Protein AF-A0AAE3KEV1-F1 (afdb_monomer_lite)

pLDDT: mean 83.63, std 16.09, range [36.66, 96.31]

Foldseek 3Di:
DQFDDQDDPVDDGDPRNVLNAPPNVFPDWDQDPNKIKGHHQYDVVNQVVVCVVDPQWDWDQEPNMIITHHPDDVVVPRDDDPDDDDD

Organism: NCBI:txid334858

Radius of gyration: 13.8 Å; chains: 1; bounding box: 38×34×29 Å

Structure (mmCIF, N/CA/C/O backbone):
data_AF-A0AAE3KEV1-F1
#
_entry.id   AF-A0AAE3KEV1-F1
#
loop_
_atom_site.group_PDB
_atom_site.id
_atom_site.type_symbol
_atom_site.label_atom_id
_atom_site.label_alt_id
_atom_site.label_comp_id
_atom_site.label_asym_id
_atom_site.label_entity_id
_atom_site.label_seq_id
_atom_site.pdbx_PDB_ins_code
_atom_site.Cartn_x
_atom_site.Cartn_y
_atom_site.Cartn_z
_atom_site.occupancy
_atom_site.B_iso_or_equiv
_atom_site.auth_seq_id
_atom_site.auth_comp_id
_atom_site.auth_asym_id
_atom_site.auth_atom_id
_atom_site.pdbx_PDB_model_num
ATOM 1 N N . MET A 1 1 ? -3.698 -2.888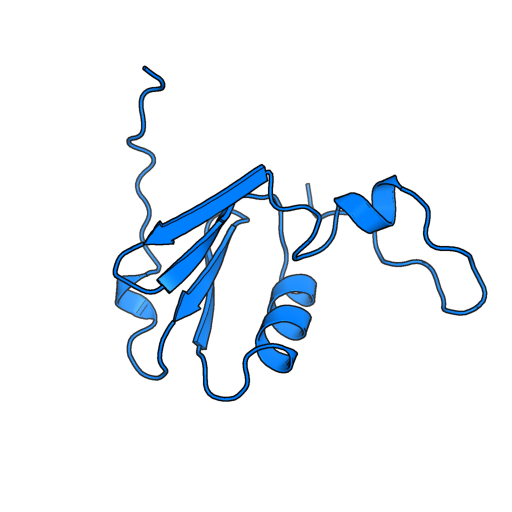 -15.012 1.00 50.22 1 MET A N 1
ATOM 2 C CA . MET A 1 1 ? -2.844 -4.038 -15.377 1.00 50.22 1 MET A CA 1
ATOM 3 C C . MET A 1 1 ? -1.912 -4.238 -14.201 1.00 50.22 1 MET A C 1
ATOM 5 O O . MET A 1 1 ? -1.145 -3.329 -13.938 1.00 50.22 1 MET A O 1
ATOM 9 N N . SER A 1 2 ? -1.961 -5.374 -13.502 1.00 63.62 2 SER A N 1
ATOM 10 C CA . SER A 1 2 ? -1.097 -5.614 -12.336 1.00 63.62 2 SER A CA 1
ATOM 11 C C . SER A 1 2 ? 0.376 -5.334 -12.663 1.00 63.62 2 SER A C 1
ATOM 13 O O . SER A 1 2 ? 0.884 -5.848 -13.662 1.00 63.62 2 SER A O 1
ATOM 15 N N . GLY A 1 3 ? 1.034 -4.504 -11.846 1.00 64.31 3 GLY A N 1
ATOM 16 C CA . GLY A 1 3 ? 2.422 -4.080 -12.044 1.00 64.31 3 GLY A CA 1
ATOM 17 C C . GLY A 1 3 ? 3.416 -5.243 -12.159 1.00 64.31 3 GLY A C 1
ATOM 18 O O . GLY A 1 3 ? 3.152 -6.359 -11.694 1.00 64.31 3 GLY A O 1
ATOM 19 N N . ALA A 1 4 ? 4.574 -4.980 -12.773 1.00 72.56 4 ALA A N 1
ATOM 20 C CA . ALA A 1 4 ? 5.626 -5.971 -12.989 1.00 72.56 4 ALA A CA 1
ATOM 21 C C . ALA A 1 4 ? 6.170 -6.522 -11.662 1.00 72.56 4 ALA A C 1
ATOM 23 O O . ALA A 1 4 ? 6.342 -5.797 -10.678 1.00 72.56 4 ALA A O 1
ATOM 24 N N . ASP A 1 5 ? 6.391 -7.833 -11.588 1.00 77.50 5 ASP A N 1
ATOM 25 C CA . ASP A 1 5 ? 6.989 -8.490 -10.422 1.00 77.50 5 ASP A CA 1
ATOM 26 C C . ASP A 1 5 ? 8.348 -7.872 -10.092 1.00 77.50 5 ASP A C 1
ATOM 28 O O . ASP A 1 5 ? 9.101 -7.483 -10.986 1.00 77.50 5 ASP A O 1
ATOM 32 N N . LEU A 1 6 ? 8.683 -7.818 -8.798 1.00 81.81 6 LEU A N 1
ATOM 33 C CA . LEU A 1 6 ? 10.061 -7.523 -8.428 1.00 81.81 6 LEU A CA 1
ATOM 34 C C . LEU A 1 6 ? 10.962 -8.628 -8.993 1.00 81.81 6 LEU A C 1
ATOM 36 O O . LEU A 1 6 ? 10.615 -9.811 -8.883 1.00 81.81 6 LEU A O 1
ATOM 40 N N . PRO A 1 7 ? 12.113 -8.268 -9.578 1.00 85.00 7 PRO A N 1
ATOM 41 C CA . PRO A 1 7 ? 13.027 -9.262 -10.099 1.00 85.00 7 PRO A CA 1
ATOM 42 C C . PRO A 1 7 ? 13.568 -10.150 -8.965 1.00 85.00 7 PRO A C 1
ATOM 44 O O . PRO A 1 7 ? 13.558 -9.752 -7.793 1.00 85.00 7 PRO A O 1
ATOM 47 N N . PRO A 1 8 ? 14.061 -11.358 -9.292 1.00 86.75 8 PRO A N 1
ATOM 48 C CA . PRO A 1 8 ? 14.747 -12.210 -8.330 1.00 86.75 8 PRO A CA 1
ATOM 49 C C . PRO A 1 8 ? 15.906 -11.476 -7.633 1.00 86.75 8 PRO A C 1
ATOM 51 O O . PRO A 1 8 ? 16.498 -10.585 -8.242 1.00 86.75 8 PRO A O 1
ATOM 54 N N . PRO A 1 9 ? 16.286 -11.860 -6.399 1.00 87.31 9 PRO A N 1
ATOM 55 C CA . PRO A 1 9 ? 17.308 -11.158 -5.611 1.00 87.31 9 PRO A CA 1
ATOM 56 C C . 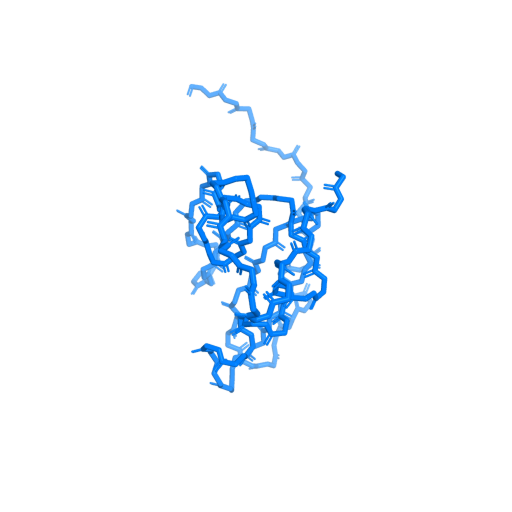PRO A 1 9 ? 18.666 -10.980 -6.306 1.00 87.31 9 PRO A C 1
ATOM 58 O O . PRO A 1 9 ? 19.409 -10.054 -5.992 1.00 87.31 9 PRO A O 1
ATOM 61 N N . GLU A 1 10 ? 19.010 -11.881 -7.223 1.00 93.56 10 GLU A N 1
ATOM 62 C CA . GLU A 1 10 ? 20.242 -11.860 -8.008 1.00 93.56 10 GLU A CA 1
ATOM 63 C C . GLU A 1 10 ? 20.216 -10.886 -9.202 1.00 93.56 10 GLU A C 1
ATOM 65 O O . GLU A 1 10 ? 21.252 -10.670 -9.832 1.00 93.56 10 GLU A O 1
ATOM 70 N N . HIS A 1 11 ? 19.067 -10.273 -9.500 1.00 90.81 11 HIS A N 1
ATOM 71 C CA . HIS A 1 11 ? 18.895 -9.295 -10.572 1.00 90.81 11 HIS A CA 1
ATOM 72 C C . HIS A 1 11 ? 18.619 -7.891 -10.006 1.00 90.81 11 HIS A C 1
ATOM 74 O O . HIS A 1 11 ? 17.915 -7.745 -9.005 1.00 90.81 11 HIS A O 1
ATOM 80 N N . PRO A 1 12 ? 19.156 -6.827 -10.634 1.00 89.62 12 PRO A N 1
ATOM 81 C CA . PRO A 1 12 ? 18.873 -5.462 -10.212 1.00 89.62 12 PRO A CA 1
ATOM 82 C C . PRO A 1 12 ? 17.397 -5.111 -10.436 1.00 89.62 12 PRO A C 1
ATOM 84 O O . PRO A 1 12 ? 16.797 -5.528 -11.424 1.00 89.62 12 PRO A O 1
ATOM 87 N N . ILE A 1 13 ? 16.840 -4.294 -9.540 1.00 89.06 13 ILE A N 1
ATOM 88 C CA . ILE A 1 13 ? 15.520 -3.680 -9.717 1.00 89.06 13 ILE A CA 1
ATOM 89 C C . ILE A 1 13 ? 15.657 -2.552 -10.740 1.00 89.06 13 ILE A C 1
ATOM 91 O O . ILE A 1 13 ? 16.428 -1.614 -10.524 1.00 89.06 13 ILE A O 1
ATOM 95 N N . ASP A 1 14 ? 14.929 -2.645 -11.850 1.00 89.19 14 ASP A N 1
ATOM 96 C CA . ASP A 1 14 ? 14.834 -1.550 -12.810 1.00 89.19 14 ASP A CA 1
ATOM 97 C C . ASP A 1 14 ? 13.799 -0.501 -12.374 1.00 89.19 14 ASP A C 1
ATOM 99 O O . ASP A 1 14 ? 13.065 -0.654 -11.394 1.00 89.19 14 ASP A O 1
ATOM 103 N N . THR A 1 15 ? 13.766 0.619 -13.093 1.00 89.31 15 THR A N 1
ATOM 104 C CA . THR A 1 15 ? 12.861 1.722 -12.768 1.00 89.31 15 THR A CA 1
ATOM 105 C C . THR A 1 15 ? 11.394 1.337 -12.916 1.00 89.31 15 THR A C 1
ATOM 107 O O . THR A 1 15 ? 10.578 1.817 -12.140 1.00 89.31 15 THR A O 1
ATOM 110 N N . GLU A 1 16 ? 11.047 0.483 -13.879 1.00 88.00 16 GLU A N 1
ATOM 111 C CA . GLU A 1 16 ? 9.657 0.077 -14.104 1.00 88.00 16 GLU A CA 1
ATOM 112 C C . GLU A 1 16 ? 9.152 -0.768 -12.931 1.00 88.00 16 GLU A C 1
ATOM 114 O O . GLU A 1 16 ? 8.149 -0.424 -12.306 1.00 88.00 16 GLU A O 1
ATOM 119 N N . ALA A 1 17 ? 9.904 -1.799 -12.545 1.00 87.25 17 ALA A N 1
ATOM 120 C CA . ALA A 1 17 ? 9.611 -2.617 -11.378 1.00 87.25 17 ALA A CA 1
ATOM 121 C C . ALA A 1 17 ? 9.542 -1.760 -10.103 1.00 87.25 17 ALA A C 1
ATOM 123 O O . ALA A 1 17 ? 8.626 -1.931 -9.300 1.00 87.25 17 ALA A O 1
ATOM 124 N N . PHE A 1 18 ? 10.450 -0.791 -9.939 1.00 88.06 18 PHE A N 1
ATOM 125 C CA . PHE A 1 18 ? 10.458 0.101 -8.777 1.00 88.06 18 PHE A CA 1
ATOM 126 C C . PHE A 1 18 ? 9.229 1.022 -8.705 1.00 88.06 18 PHE A C 1
ATOM 128 O O . PHE A 1 18 ? 8.636 1.159 -7.635 1.00 88.06 18 PHE A O 1
ATOM 135 N N . PHE A 1 19 ? 8.828 1.636 -9.823 1.00 91.50 19 PHE A N 1
ATOM 136 C CA . PHE A 1 19 ? 7.660 2.526 -9.889 1.00 91.50 19 PHE A CA 1
ATOM 137 C C . PHE A 1 19 ? 6.330 1.779 -10.022 1.00 91.50 19 PHE A C 1
ATOM 139 O O . PHE A 1 19 ? 5.285 2.401 -9.910 1.00 91.50 19 PHE A O 1
ATOM 146 N N . SER A 1 20 ? 6.334 0.463 -10.224 1.00 90.75 20 SER A N 1
ATOM 147 C CA . SER A 1 20 ? 5.104 -0.340 -10.248 1.00 90.75 20 SER A CA 1
ATOM 148 C C . SER A 1 20 ? 4.663 -0.843 -8.869 1.00 90.75 20 SER A C 1
ATOM 150 O O . SER A 1 20 ? 3.611 -1.465 -8.754 1.00 90.75 20 SER A O 1
ATOM 152 N N . ARG A 1 21 ? 5.465 -0.609 -7.819 1.00 92.62 21 ARG A N 1
ATOM 153 C CA . ARG A 1 21 ? 5.262 -1.205 -6.493 1.00 92.62 21 ARG A CA 1
ATOM 154 C C . ARG A 1 21 ? 4.976 -0.190 -5.413 1.00 92.62 21 ARG A C 1
ATOM 156 O O . ARG A 1 21 ? 5.526 0.912 -5.396 1.00 92.62 21 ARG A O 1
ATOM 163 N N . TRP A 1 22 ? 4.133 -0.587 -4.468 1.00 94.06 22 TRP A N 1
ATOM 164 C CA . TRP A 1 22 ? 3.835 0.235 -3.308 1.00 94.06 22 TRP A CA 1
ATOM 165 C C . TRP A 1 22 ? 5.087 0.394 -2.415 1.00 94.06 22 TRP A C 1
ATOM 167 O O . TRP A 1 22 ? 5.821 -0.576 -2.204 1.00 94.06 22 TRP A O 1
ATOM 177 N N . PRO A 1 23 ? 5.350 1.591 -1.849 1.00 94.75 23 PRO A N 1
ATOM 178 C CA . PRO A 1 23 ? 4.556 2.819 -1.966 1.00 94.75 23 PRO A CA 1
ATOM 179 C C . PRO A 1 23 ? 4.960 3.717 -3.142 1.00 94.75 23 PRO A C 1
ATOM 181 O O . PRO A 1 23 ? 4.275 4.698 -3.410 1.00 94.75 23 PRO A O 1
ATOM 184 N N . THR A 1 24 ? 6.076 3.428 -3.812 1.00 93.81 24 THR A N 1
ATOM 185 C CA . THR A 1 24 ? 6.684 4.317 -4.812 1.00 93.81 24 THR A CA 1
ATOM 186 C C . THR A 1 24 ? 5.786 4.540 -6.026 1.00 93.81 24 THR A C 1
ATOM 188 O O . THR A 1 24 ? 5.750 5.645 -6.556 1.00 93.81 24 THR A O 1
ATOM 191 N N . GLY A 1 25 ? 5.047 3.516 -6.446 1.00 92.88 25 GLY A N 1
ATOM 192 C CA . GLY A 1 25 ? 4.118 3.590 -7.570 1.00 92.88 25 GLY A CA 1
ATOM 193 C C . GLY A 1 25 ? 2.822 4.344 -7.303 1.00 92.88 25 GLY A C 1
ATOM 194 O O . GLY A 1 25 ? 1.922 4.301 -8.134 1.00 92.88 25 GLY A O 1
ATOM 195 N N . ALA A 1 26 ? 2.693 5.003 -6.149 1.00 95.25 26 ALA A N 1
ATOM 196 C CA . ALA A 1 26 ? 1.510 5.793 -5.858 1.00 95.25 26 ALA A CA 1
ATOM 197 C C . ALA A 1 26 ? 1.486 7.054 -6.732 1.00 95.25 26 ALA A C 1
ATOM 199 O O . ALA A 1 26 ? 2.383 7.894 -6.664 1.00 95.25 26 ALA A O 1
ATOM 200 N N . GLU A 1 27 ? 0.424 7.209 -7.514 1.00 93.81 27 GLU A N 1
ATOM 201 C CA . GLU A 1 27 ? 0.167 8.391 -8.335 1.00 93.81 27 GLU A CA 1
ATOM 202 C C . GLU A 1 27 ? -0.232 9.591 -7.469 1.00 93.81 27 GLU A C 1
ATOM 204 O O . GLU A 1 27 ? 0.061 10.741 -7.794 1.00 93.81 27 GLU A O 1
ATOM 209 N N . THR A 1 28 ? -0.913 9.343 -6.347 1.00 93.44 28 THR A N 1
ATOM 210 C CA . THR A 1 28 ? -1.288 10.356 -5.351 1.00 93.44 28 THR A CA 1
ATOM 211 C C . THR A 1 28 ? -1.401 9.715 -3.968 1.00 93.44 28 THR A C 1
ATOM 213 O O . THR A 1 28 ? -1.760 8.543 -3.838 1.00 93.44 28 THR A O 1
ATOM 216 N N . ILE A 1 29 ? -1.090 10.488 -2.923 1.00 93.94 29 ILE A N 1
ATOM 217 C CA . ILE A 1 29 ? -1.233 10.074 -1.524 1.00 93.94 29 ILE A CA 1
ATOM 218 C C . ILE A 1 29 ? -2.135 11.075 -0.807 1.00 93.94 29 ILE A C 1
ATOM 220 O O . ILE A 1 29 ? -1.823 12.265 -0.745 1.00 93.94 29 ILE A O 1
ATOM 224 N N . GLU A 1 30 ? -3.227 10.581 -0.232 1.00 92.50 30 GLU A N 1
ATOM 225 C CA . GLU A 1 30 ? -4.234 11.393 0.452 1.00 92.50 30 GLU A CA 1
ATOM 226 C C . GLU A 1 30 ? -4.557 10.847 1.846 1.00 92.50 30 GLU A C 1
ATOM 228 O O . GLU A 1 30 ? -4.197 9.727 2.213 1.00 92.50 30 GLU A O 1
ATOM 233 N N . LEU A 1 31 ? -5.262 11.652 2.642 1.00 90.69 31 LEU A N 1
ATOM 234 C CA . LEU A 1 31 ? -5.870 11.212 3.894 1.00 90.69 31 LEU A CA 1
ATOM 235 C C . LEU A 1 31 ? -7.381 11.146 3.717 1.00 90.69 31 LEU A C 1
ATOM 237 O O . LEU A 1 31 ? -8.064 12.169 3.751 1.00 90.69 31 LEU A O 1
ATOM 241 N N . TRP A 1 32 ? -7.915 9.935 3.605 1.00 84.19 32 TRP A N 1
ATOM 242 C CA . TRP A 1 32 ? -9.348 9.714 3.501 1.00 84.19 32 TRP A CA 1
ATOM 243 C C . TRP A 1 32 ? -9.912 9.215 4.825 1.00 84.19 32 TRP A C 1
ATOM 245 O O . TRP A 1 32 ? -9.534 8.156 5.320 1.00 84.19 32 TRP A O 1
ATOM 255 N N . ASN A 1 33 ? -10.812 9.993 5.441 1.00 82.88 33 ASN A N 1
ATOM 256 C CA . ASN A 1 33 ? -11.416 9.653 6.737 1.00 82.88 33 ASN A CA 1
ATOM 257 C C . ASN A 1 33 ? -10.367 9.280 7.815 1.00 82.88 33 ASN A C 1
ATOM 259 O O . ASN A 1 33 ? -10.590 8.393 8.641 1.00 82.88 33 ASN A O 1
ATOM 263 N N . GLY A 1 34 ? -9.203 9.943 7.782 1.00 86.75 34 GLY A N 1
ATOM 264 C CA . GLY A 1 34 ? -8.074 9.697 8.689 1.00 86.75 34 GLY A CA 1
ATOM 265 C C . GLY A 1 34 ? -7.185 8.499 8.330 1.00 86.75 34 GLY A C 1
ATOM 266 O O . GLY A 1 34 ? -6.278 8.181 9.096 1.00 86.75 34 GLY A O 1
ATOM 267 N N . CYS A 1 35 ? -7.422 7.848 7.191 1.00 91.69 35 CYS A N 1
ATOM 268 C CA . CYS A 1 35 ? -6.656 6.705 6.699 1.00 91.69 35 CYS A CA 1
ATOM 269 C C . CYS A 1 35 ? -5.798 7.127 5.497 1.00 91.69 35 CYS A C 1
ATOM 271 O O . CYS A 1 35 ? -6.335 7.747 4.576 1.00 91.69 35 CYS A O 1
ATOM 273 N N . PRO A 1 36 ? -4.489 6.816 5.475 1.00 94.31 36 PRO A N 1
ATOM 274 C CA . PRO A 1 36 ? -3.681 6.976 4.274 1.00 94.31 36 PRO A CA 1
ATOM 275 C C . PRO A 1 36 ? -4.278 6.197 3.100 1.00 94.31 36 PRO A C 1
ATOM 277 O O . PRO A 1 36 ? -4.544 5.000 3.223 1.00 94.31 36 PRO A O 1
ATOM 280 N N . TYR A 1 37 ? -4.474 6.896 1.988 1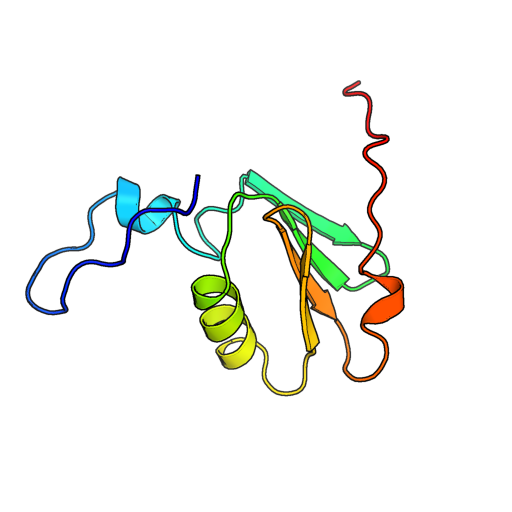.00 94.00 37 TYR A N 1
ATOM 281 C CA . TYR A 1 37 ? -4.961 6.381 0.716 1.00 94.00 37 TYR A CA 1
ATOM 282 C C . TYR A 1 37 ? -3.868 6.580 -0.336 1.00 94.00 37 TYR A C 1
ATOM 284 O O . TYR A 1 37 ? -3.415 7.704 -0.547 1.00 94.00 37 TYR A O 1
ATOM 292 N N . PHE A 1 38 ? -3.431 5.495 -0.968 1.00 96.00 38 PHE A N 1
ATOM 293 C CA . PHE A 1 38 ? -2.417 5.485 -2.017 1.00 96.00 38 PHE A CA 1
ATOM 294 C C . PHE A 1 38 ? -3.101 5.130 -3.337 1.00 96.00 38 PHE A C 1
ATOM 296 O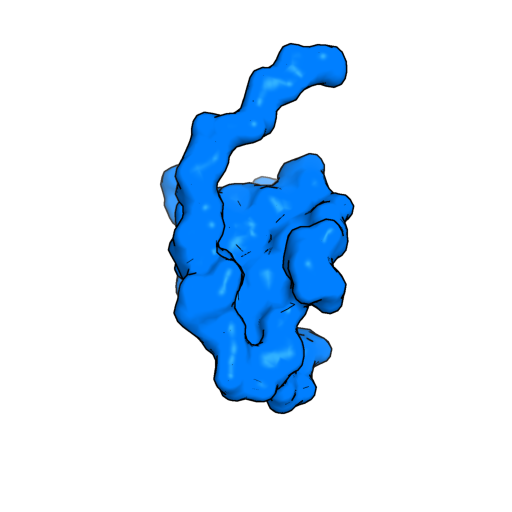 O . PHE A 1 38 ? -3.408 3.959 -3.566 1.00 96.00 38 PHE A O 1
ATOM 303 N N . ALA A 1 39 ? -3.346 6.132 -4.182 1.00 93.88 39 ALA A N 1
ATOM 304 C CA . ALA A 1 39 ? -3.880 5.928 -5.526 1.00 93.88 39 ALA A CA 1
ATOM 305 C C . ALA A 1 39 ? -2.811 5.281 -6.414 1.00 93.88 39 ALA A C 1
ATOM 307 O O . ALA A 1 39 ? -1.670 5.741 -6.411 1.00 93.88 39 ALA A O 1
ATOM 308 N N . GLY A 1 40 ? -3.166 4.245 -7.166 1.00 92.69 40 GLY A N 1
ATOM 309 C CA . GLY A 1 40 ? -2.261 3.539 -8.073 1.00 92.69 40 GLY A CA 1
ATOM 310 C C . GLY A 1 40 ? -2.929 2.302 -8.676 1.00 92.69 40 GLY A C 1
ATOM 311 O O . GLY A 1 40 ? -4.148 2.160 -8.607 1.00 92.69 40 GLY A O 1
ATOM 312 N N . ASP A 1 41 ? -2.121 1.407 -9.245 1.00 93.44 41 ASP A N 1
ATOM 313 C CA . ASP A 1 41 ? -2.545 0.109 -9.799 1.00 93.44 41 ASP A CA 1
ATOM 314 C C . ASP A 1 41 ? -1.863 -1.030 -9.023 1.00 93.44 41 ASP A C 1
ATOM 316 O O . ASP A 1 41 ? -0.973 -1.728 -9.515 1.00 93.44 41 ASP A O 1
ATOM 320 N N . PHE A 1 42 ? -2.219 -1.137 -7.744 1.00 93.44 42 PHE A N 1
ATOM 321 C CA . PHE A 1 42 ? -1.658 -2.091 -6.794 1.00 93.44 42 PHE A CA 1
ATOM 322 C C . PHE A 1 42 ? -2.430 -3.409 -6.761 1.00 93.44 42 PHE A C 1
ATOM 324 O O . PHE A 1 42 ? -3.605 -3.490 -7.121 1.00 93.44 42 PHE A O 1
ATOM 331 N N . ASP A 1 43 ? -1.759 -4.451 -6.271 1.00 93.06 43 ASP A N 1
ATOM 332 C CA . ASP A 1 43 ? -2.322 -5.793 -6.128 1.00 93.06 43 ASP A CA 1
ATOM 333 C C . ASP A 1 43 ? -2.099 -6.382 -4.721 1.00 93.06 43 ASP A C 1
ATOM 335 O O . ASP A 1 43 ? -1.596 -5.724 -3.804 1.00 93.06 43 ASP A O 1
ATOM 339 N N . GLU A 1 44 ? -2.495 -7.638 -4.501 1.00 93.88 44 GLU A N 1
ATOM 340 C CA . GLU A 1 44 ? -2.406 -8.281 -3.185 1.00 93.88 44 GLU A CA 1
ATOM 341 C C . GLU A 1 44 ? -0.969 -8.406 -2.648 1.00 93.88 44 GLU A C 1
ATOM 343 O O . GLU A 1 44 ? -0.763 -8.549 -1.437 1.00 93.88 44 GLU A O 1
ATOM 348 N N . ARG A 1 45 ? 0.052 -8.344 -3.508 1.00 92.38 45 ARG A N 1
ATOM 349 C CA . ARG A 1 45 ? 1.456 -8.372 -3.070 1.00 92.38 45 ARG A CA 1
ATOM 350 C C . ARG A 1 45 ? 1.822 -7.065 -2.398 1.00 92.38 45 ARG A C 1
ATOM 352 O O . ARG A 1 45 ? 2.453 -7.075 -1.341 1.00 92.38 45 ARG A O 1
ATOM 359 N N . ASP A 1 46 ? 1.372 -5.962 -2.977 1.00 95.38 46 ASP A N 1
ATOM 360 C CA . ASP A 1 46 ? 1.539 -4.632 -2.412 1.00 95.38 46 ASP A CA 1
ATOM 361 C C . ASP A 1 46 ? 0.773 -4.508 -1.086 1.00 95.38 46 ASP A C 1
ATOM 363 O O . ASP A 1 46 ? 1.310 -3.976 -0.112 1.00 95.38 46 ASP A O 1
ATOM 367 N N . VAL A 1 47 ? -0.414 -5.123 -0.982 1.00 95.31 47 VAL A N 1
ATOM 368 C CA . VAL A 1 47 ? -1.141 -5.259 0.295 1.00 95.31 47 VAL A CA 1
ATOM 369 C C . VAL A 1 47 ? -0.293 -5.982 1.339 1.00 95.31 47 VAL A C 1
ATOM 371 O O . VAL A 1 47 ? -0.178 -5.515 2.471 1.00 95.31 47 VAL A O 1
ATOM 374 N N . ALA A 1 48 ? 0.336 -7.105 0.983 1.00 94.88 48 ALA A N 1
ATOM 375 C CA . ALA A 1 48 ? 1.175 -7.855 1.915 1.00 94.88 48 ALA A CA 1
ATOM 376 C C . ALA A 1 48 ? 2.399 -7.046 2.383 1.00 94.88 48 ALA A C 1
ATOM 378 O O . ALA A 1 48 ? 2.798 -7.147 3.548 1.00 94.88 48 ALA A O 1
ATOM 379 N N . VAL A 1 49 ? 2.986 -6.228 1.506 1.00 94.94 49 VAL A N 1
ATOM 380 C CA . VAL A 1 49 ? 4.079 -5.308 1.858 1.00 94.94 49 VAL A CA 1
ATOM 381 C C . VAL A 1 49 ? 3.577 -4.209 2.796 1.00 94.94 49 VAL A C 1
ATOM 383 O O . VAL A 1 49 ? 4.160 -4.012 3.866 1.00 94.94 49 VAL A O 1
ATOM 386 N N . ALA A 1 50 ? 2.466 -3.551 2.462 1.00 95.88 50 ALA A N 1
ATOM 387 C CA . ALA A 1 50 ? 1.855 -2.522 3.298 1.00 95.88 50 ALA A CA 1
ATOM 388 C C . ALA A 1 50 ? 1.460 -3.071 4.680 1.00 95.88 50 ALA A C 1
ATOM 390 O O . ALA A 1 50 ? 1.716 -2.434 5.701 1.00 95.88 5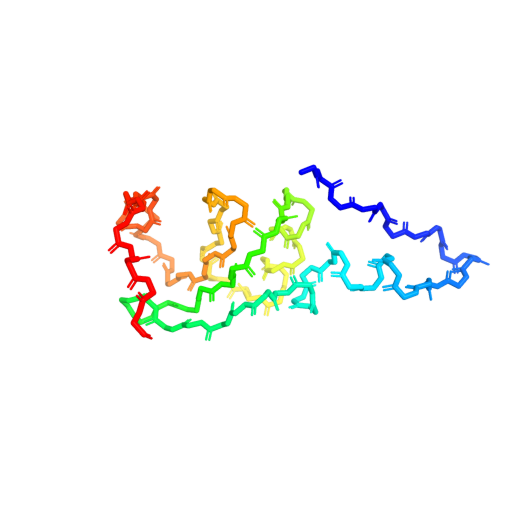0 ALA A O 1
ATOM 391 N N . GLN A 1 51 ? 0.942 -4.298 4.752 1.00 95.88 51 GLN A N 1
ATOM 392 C CA . GLN A 1 51 ? 0.572 -4.948 6.010 1.00 95.88 51 GLN A CA 1
ATOM 393 C C . GLN A 1 51 ? 1.782 -5.193 6.924 1.00 95.88 51 GLN A C 1
ATOM 395 O O . GLN A 1 51 ? 1.666 -5.093 8.147 1.00 95.88 51 GLN A O 1
ATOM 400 N N . ARG A 1 52 ? 2.953 -5.495 6.344 1.00 95.88 52 ARG A N 1
ATOM 401 C CA . ARG A 1 52 ? 4.220 -5.626 7.086 1.00 95.88 52 ARG A CA 1
ATOM 402 C C . ARG A 1 52 ? 4.750 -4.272 7.550 1.00 95.88 52 ARG A C 1
ATOM 404 O O . ARG A 1 52 ? 5.283 -4.187 8.652 1.00 95.88 52 ARG A O 1
ATOM 411 N N . ALA A 1 53 ? 4.602 -3.234 6.727 1.00 96.31 53 ALA A N 1
ATOM 412 C CA . ALA A 1 53 ? 5.015 -1.873 7.063 1.00 96.31 53 ALA A CA 1
ATOM 413 C C . ALA A 1 53 ? 4.135 -1.247 8.162 1.00 96.31 53 ALA A C 1
ATOM 415 O O . ALA A 1 53 ? 4.625 -0.462 8.974 1.00 96.31 53 ALA A O 1
ATOM 416 N N . PHE A 1 54 ? 2.856 -1.626 8.221 1.00 93.88 54 PHE A N 1
ATOM 417 C CA . PHE A 1 54 ? 1.869 -1.107 9.167 1.00 93.88 54 PHE A CA 1
ATOM 418 C C . PHE A 1 54 ? 1.258 -2.226 10.031 1.00 93.88 54 PHE A C 1
ATOM 420 O O . PHE A 1 54 ? 0.087 -2.584 9.871 1.00 93.88 54 PHE A O 1
ATOM 427 N N . PRO A 1 55 ? 2.021 -2.790 10.986 1.00 94.19 55 PRO A N 1
ATOM 428 C CA . PRO A 1 55 ? 1.523 -3.853 11.850 1.00 94.19 55 PRO A CA 1
ATOM 429 C C . PRO A 1 55 ? 0.343 -3.373 12.709 1.00 94.19 55 PRO A C 1
ATOM 431 O O . PRO A 1 55 ? 0.346 -2.261 13.239 1.00 94.19 55 PRO A O 1
ATOM 434 N N . GLY A 1 56 ? -0.680 -4.221 12.851 1.00 92.50 56 GLY A N 1
ATOM 435 C CA . GLY A 1 56 ? -1.898 -3.905 13.611 1.00 92.50 56 GLY A CA 1
ATOM 436 C C . GLY A 1 56 ? -2.842 -2.910 12.924 1.00 92.50 56 GLY A C 1
ATOM 437 O O . GLY A 1 56 ? -3.838 -2.504 13.522 1.00 92.50 56 GLY A O 1
ATOM 438 N N . ARG A 1 57 ? -2.539 -2.508 11.686 1.00 93.50 57 ARG A N 1
ATOM 439 C CA . ARG A 1 57 ? -3.469 -1.803 10.801 1.00 93.50 57 ARG A CA 1
ATOM 440 C C . ARG A 1 57 ? -4.164 -2.787 9.884 1.00 93.50 57 ARG A C 1
ATOM 442 O O . ARG A 1 57 ? -3.685 -3.896 9.668 1.00 93.50 57 ARG A O 1
ATOM 449 N N . GLU A 1 58 ? -5.292 -2.355 9.362 1.00 93.12 58 GLU A N 1
ATOM 450 C CA . GLU A 1 58 ? -6.035 -3.075 8.348 1.00 93.12 58 GLU A CA 1
ATOM 451 C C . GLU A 1 58 ? -5.718 -2.461 6.991 1.00 93.12 58 GLU A C 1
ATOM 453 O O . GLU A 1 58 ? -5.882 -1.255 6.808 1.00 93.12 58 GLU A O 1
ATOM 458 N N . VAL A 1 59 ? -5.199 -3.273 6.073 1.00 94.38 59 VAL A N 1
ATOM 459 C CA . VAL A 1 59 ? -4.848 -2.835 4.722 1.00 94.38 59 VAL A CA 1
ATOM 460 C C . VAL A 1 59 ? -5.908 -3.333 3.750 1.00 94.38 59 VAL A C 1
ATOM 462 O O . VAL A 1 59 ? -6.167 -4.532 3.662 1.00 94.38 59 VAL A O 1
ATOM 465 N N . VAL A 1 60 ? -6.520 -2.405 3.024 1.00 93.00 60 VAL A N 1
ATOM 466 C CA . VAL A 1 60 ? -7.587 -2.676 2.058 1.00 93.00 60 VAL A CA 1
ATOM 467 C C . VAL A 1 60 ? -7.079 -2.368 0.656 1.00 93.00 60 VAL A C 1
ATOM 469 O O . VAL A 1 60 ? -6.486 -1.314 0.434 1.00 93.00 60 VAL A O 1
ATOM 472 N N . LEU A 1 61 ? -7.339 -3.284 -0.277 1.00 93.00 61 LEU A N 1
ATOM 473 C CA . LEU A 1 61 ? -7.214 -3.051 -1.713 1.00 93.00 61 LEU A CA 1
ATOM 474 C C . LEU A 1 61 ? -8.598 -2.725 -2.276 1.00 93.00 61 LEU A C 1
ATOM 476 O O . LEU A 1 61 ? -9.516 -3.542 -2.153 1.00 93.00 61 LEU A O 1
ATOM 480 N N . ALA A 1 62 ? -8.746 -1.540 -2.861 1.00 89.88 62 ALA A N 1
ATOM 481 C CA . ALA A 1 62 ? -9.983 -1.084 -3.487 1.00 89.88 62 ALA A CA 1
ATOM 482 C C . ALA A 1 62 ? -9.644 -0.324 -4.771 1.00 89.88 62 ALA A C 1
ATOM 484 O O . ALA A 1 62 ? -8.894 0.644 -4.723 1.00 89.88 62 ALA A O 1
ATOM 485 N N . ASP A 1 63 ? -10.163 -0.793 -5.908 1.00 88.62 63 ASP A N 1
ATOM 486 C CA . ASP A 1 63 ? -9.977 -0.172 -7.229 1.00 88.62 63 ASP A CA 1
ATOM 487 C C . ASP A 1 63 ? -8.507 0.137 -7.582 1.00 88.62 63 ASP A C 1
ATOM 489 O O . ASP A 1 63 ? -8.186 1.195 -8.113 1.00 88.62 63 ASP A O 1
ATOM 493 N N . GLY A 1 64 ? -7.595 -0.789 -7.252 1.00 90.31 64 GLY A N 1
ATOM 494 C CA . GLY A 1 64 ? -6.148 -0.635 -7.470 1.00 90.31 64 GLY A CA 1
ATOM 495 C C . GLY A 1 64 ? -5.437 0.233 -6.425 1.00 90.31 64 GLY A C 1
ATOM 496 O O . GLY A 1 64 ? -4.212 0.251 -6.370 1.00 90.31 64 GLY A O 1
ATOM 497 N N . ALA A 1 65 ? -6.165 0.901 -5.533 1.00 93.38 65 ALA A N 1
ATOM 498 C CA . ALA A 1 65 ? -5.594 1.714 -4.469 1.00 93.38 65 ALA A CA 1
ATOM 499 C C . ALA A 1 65 ? -5.399 0.930 -3.165 1.00 93.38 65 ALA A C 1
ATOM 501 O O . ALA A 1 65 ? -6.171 0.028 -2.825 1.00 93.38 65 ALA A O 1
ATOM 502 N N . ILE A 1 66 ? -4.388 1.331 -2.388 1.00 95.56 66 ILE A N 1
ATOM 503 C CA . ILE A 1 66 ? -4.134 0.799 -1.044 1.00 95.56 66 ILE A CA 1
ATOM 504 C C . ILE A 1 66 ? -4.598 1.796 0.008 1.00 95.56 66 ILE A C 1
ATOM 506 O O . ILE A 1 66 ? -4.195 2.959 0.006 1.00 95.56 66 ILE A O 1
ATOM 510 N N . ILE A 1 67 ? -5.397 1.315 0.957 1.00 94.88 67 ILE A N 1
ATOM 511 C CA . ILE A 1 67 ? -5.929 2.102 2.070 1.00 94.88 67 ILE A CA 1
ATOM 512 C C . ILE A 1 67 ? -5.479 1.475 3.381 1.00 94.88 67 ILE A C 1
ATOM 514 O O . ILE A 1 67 ? -5.585 0.263 3.561 1.00 94.88 67 ILE A O 1
ATOM 518 N N . ILE A 1 68 ? -4.971 2.294 4.301 1.00 95.19 68 ILE A N 1
ATOM 519 C CA . ILE A 1 68 ? -4.408 1.823 5.571 1.00 95.19 68 ILE A CA 1
ATOM 520 C C . ILE A 1 68 ? -5.232 2.370 6.731 1.00 95.19 68 ILE A C 1
ATOM 522 O O . ILE A 1 68 ? -5.162 3.551 7.070 1.00 95.19 68 ILE A O 1
ATOM 526 N N . CYS A 1 69 ? -6.001 1.501 7.374 1.00 91.75 69 CYS A N 1
ATOM 527 C CA . CYS A 1 69 ? -6.990 1.874 8.378 1.00 91.75 69 CYS A CA 1
ATOM 528 C C . CYS A 1 69 ? -6.586 1.406 9.785 1.00 91.75 69 CYS A C 1
ATOM 530 O O . CYS A 1 69 ? -5.829 0.444 9.951 1.00 91.75 69 CYS A O 1
ATOM 532 N N . PRO A 1 70 ? -7.079 2.056 10.855 1.00 90.62 70 PRO A N 1
ATOM 533 C CA . PRO A 1 70 ? -7.131 1.419 12.168 1.00 90.62 70 PRO A CA 1
ATOM 534 C C . PRO A 1 70 ? -7.855 0.068 12.082 1.00 90.62 70 PRO A C 1
ATOM 536 O O . PRO A 1 70 ? -8.825 -0.059 11.340 1.00 90.62 70 PRO A O 1
ATOM 539 N N . ALA A 1 71 ? -7.404 -0.923 12.852 1.00 84.69 71 ALA A N 1
ATOM 540 C CA . ALA A 1 71 ? -8.056 -2.228 12.878 1.00 84.69 71 ALA A CA 1
ATOM 541 C C . ALA A 1 71 ? -9.524 -2.132 13.335 1.00 84.69 71 ALA A C 1
ATOM 543 O O . ALA A 1 71 ? -9.831 -1.423 14.297 1.00 84.69 71 ALA A O 1
ATOM 544 N N . GLY A 1 72 ? -10.405 -2.899 12.682 1.00 76.81 72 GLY A N 1
ATOM 545 C CA . GLY A 1 72 ? -11.782 -3.129 13.133 1.00 76.81 72 GLY A CA 1
ATOM 546 C C . GLY A 1 72 ? -12.859 -2.296 12.433 1.00 76.81 72 GLY A C 1
ATOM 547 O O . GLY A 1 72 ? -13.984 -2.256 12.931 1.00 76.81 72 GLY A O 1
ATOM 548 N N . GLN A 1 73 ? -12.550 -1.634 11.310 1.00 67.31 73 GLN A N 1
ATOM 549 C CA . GLN A 1 73 ? -13.539 -0.903 10.496 1.00 67.31 73 GLN A CA 1
ATOM 550 C C . GLN A 1 73 ? -13.273 -0.974 8.969 1.00 67.31 73 GLN A C 1
ATOM 552 O O . GLN A 1 73 ? -13.368 0.060 8.314 1.00 67.31 73 GLN A O 1
ATOM 557 N N . PRO A 1 74 ? -12.992 -2.136 8.348 1.00 61.94 74 PRO A N 1
ATOM 558 C CA . PRO A 1 74 ? -12.618 -2.199 6.923 1.00 61.94 74 PRO A CA 1
ATOM 559 C C . PRO A 1 74 ? -13.725 -1.737 5.978 1.00 61.94 74 PRO A C 1
ATOM 561 O O . PRO A 1 74 ? -13.474 -1.048 4.991 1.00 61.94 74 PRO A O 1
ATOM 564 N N . ASP A 1 75 ? -14.968 -2.112 6.283 1.00 65.19 75 ASP A N 1
ATOM 565 C CA . ASP A 1 75 ? -16.098 -1.951 5.366 1.00 65.19 75 ASP A CA 1
ATOM 566 C C . ASP A 1 75 ? -16.460 -0.484 5.127 1.00 65.19 75 ASP A C 1
ATOM 568 O O . ASP A 1 75 ? -17.011 -0.137 4.085 1.00 65.19 75 ASP A O 1
ATOM 572 N N . ARG A 1 76 ? -16.083 0.400 6.058 1.00 65.50 76 ARG A N 1
ATOM 573 C CA . ARG A 1 76 ? -16.258 1.848 5.917 1.00 65.50 76 ARG A CA 1
ATOM 574 C C . ARG A 1 76 ? -15.413 2.432 4.781 1.00 65.50 76 ARG A C 1
ATOM 576 O O . ARG A 1 76 ? -15.747 3.502 4.279 1.00 65.50 76 ARG A O 1
ATOM 583 N N . TYR A 1 77 ? -14.341 1.745 4.394 1.00 64.56 77 TYR A N 1
ATOM 584 C CA . TYR A 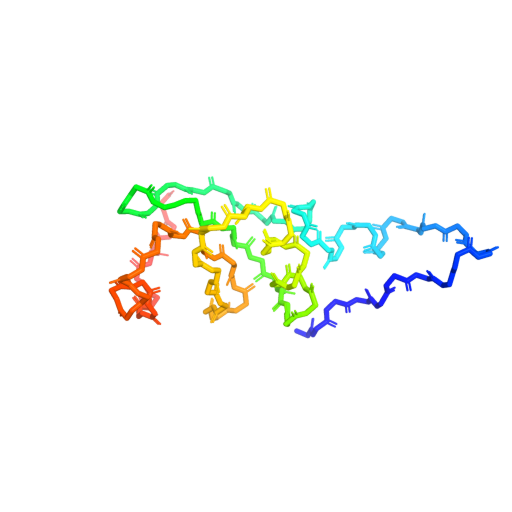1 77 ? -13.345 2.237 3.448 1.00 64.56 77 TYR A CA 1
ATOM 585 C C . TYR A 1 77 ? -13.350 1.465 2.120 1.00 64.56 77 TYR A C 1
ATOM 587 O O . TYR A 1 77 ? -12.520 1.702 1.255 1.00 64.56 77 TYR A O 1
ATOM 595 N N . ARG A 1 78 ? -14.279 0.522 1.934 1.00 63.19 78 ARG A N 1
ATOM 596 C CA . ARG A 1 78 ? -14.301 -0.351 0.750 1.00 63.19 78 ARG A CA 1
ATOM 597 C C . ARG A 1 78 ? -15.064 0.230 -0.444 1.00 63.19 78 ARG A C 1
ATOM 599 O O . ARG A 1 78 ? -14.956 -0.303 -1.539 1.00 63.19 78 ARG A O 1
ATOM 606 N N . GLN A 1 79 ? -15.874 1.267 -0.229 1.00 59.44 79 GLN A N 1
ATOM 607 C CA . GLN A 1 79 ? -16.689 1.887 -1.274 1.00 59.44 79 GLN A CA 1
ATOM 608 C C . GLN A 1 79 ? -16.085 3.231 -1.670 1.00 59.44 79 GLN A C 1
ATOM 610 O O . GLN A 1 79 ? -16.148 4.187 -0.896 1.00 59.44 79 GLN A O 1
ATOM 615 N N . HIS A 1 80 ? -15.548 3.304 -2.884 1.00 56.25 80 HIS A N 1
ATOM 616 C CA . HIS A 1 80 ? -15.346 4.564 -3.577 1.00 56.25 80 HIS A CA 1
ATOM 617 C C . HIS A 1 80 ? -16.167 4.541 -4.870 1.00 56.25 80 HIS A C 1
ATOM 619 O O . HIS A 1 80 ? -15.944 3.721 -5.752 1.00 56.25 80 HIS A O 1
ATOM 625 N N . ASP A 1 81 ? -17.160 5.424 -4.951 1.00 51.56 81 ASP A N 1
ATOM 626 C CA . ASP A 1 81 ? -17.863 5.743 -6.191 1.00 51.56 81 ASP A CA 1
ATOM 627 C C . ASP A 1 81 ? -17.084 6.910 -6.817 1.00 51.56 81 ASP A C 1
ATOM 629 O O . ASP A 1 81 ? -16.871 7.936 -6.163 1.00 51.56 81 ASP A O 1
ATOM 633 N N . HIS A 1 82 ? -16.565 6.734 -8.034 1.00 47.69 82 HIS A N 1
ATOM 634 C CA . HIS A 1 82 ? -15.695 7.708 -8.699 1.00 47.69 82 HIS A CA 1
ATOM 635 C C . HIS A 1 82 ? -16.433 9.029 -8.962 1.00 47.69 82 HIS A C 1
ATOM 637 O O . HIS A 1 82 ? -17.068 9.224 -9.996 1.00 47.69 82 HIS A O 1
ATOM 643 N N . GLY A 1 83 ? -16.311 9.963 -8.024 1.00 41.84 83 GLY A N 1
ATOM 644 C CA . GLY A 1 83 ? -16.909 11.289 -8.092 1.00 41.84 83 GLY A CA 1
ATOM 645 C C . GLY A 1 83 ? -15.904 12.411 -7.865 1.00 41.84 83 GLY A C 1
ATOM 646 O O . GLY A 1 83 ? -16.200 13.322 -7.103 1.00 41.84 83 GLY A O 1
ATOM 647 N N . PHE A 1 84 ? -14.735 12.381 -8.511 1.00 42.59 84 PHE A N 1
ATOM 648 C CA . PHE A 1 84 ? -13.844 13.544 -8.544 1.00 42.59 84 PHE A CA 1
ATOM 649 C C . PHE A 1 84 ? -13.621 14.025 -9.979 1.00 42.59 84 PHE A C 1
ATOM 651 O O . PHE A 1 84 ? -12.782 13.534 -10.726 1.00 42.59 84 PHE A O 1
ATOM 658 N N . SER A 1 85 ? -14.427 15.026 -10.348 1.00 39.59 85 SER A N 1
ATOM 659 C CA . SER A 1 85 ? -14.149 15.954 -11.441 1.00 39.59 85 SER A CA 1
ATOM 660 C C . SER A 1 85 ? -12.864 16.705 -11.110 1.00 39.59 85 SER A C 1
ATOM 662 O O . SER A 1 85 ? -12.829 17.448 -10.129 1.00 39.59 85 SER A O 1
ATOM 664 N N . HIS A 1 86 ? -11.843 16.566 -11.954 1.00 36.66 86 HIS A N 1
ATOM 665 C CA . HIS A 1 86 ? -10.718 17.493 -11.974 1.00 36.66 86 HIS A CA 1
ATOM 666 C C . HIS A 1 86 ? -11.255 18.927 -12.127 1.00 36.66 86 HIS A C 1
ATOM 668 O O . HIS A 1 86 ? -12.051 19.208 -13.028 1.00 36.66 86 HIS A O 1
ATOM 674 N N . ARG A 1 87 ? -10.860 19.816 -11.216 1.00 42.19 87 ARG A N 1
ATOM 675 C CA . ARG A 1 87 ? -10.850 21.265 -11.427 1.00 42.19 87 ARG A CA 1
ATOM 676 C C . ARG A 1 87 ? -9.409 21.730 -11.430 1.00 42.19 87 ARG A C 1
ATOM 678 O O . ARG A 1 87 ? -8.630 21.155 -10.641 1.00 42.19 87 ARG A O 1
#

Sequence (87 aa):
MSGADLPPPEHPIDTEAFFSRWPTGAETIELWNGCPYFAGDFDERDVAVAQRAFPGREVVLADGAIIICPAGQPDRYRQHDHGFSHR

Secondary structure (DSSP, 8-state):
-PPPPPPPTTSPPPHHHHHTSTTTT-SEEEEETTEEEEES---HHHHHHHHHHSTTEEEEEETTEEEEEETT-GGGGS---------